Protein AF-A0A2P5VV85-F1 (afdb_monomer_lite)

Secondary structure (DSSP, 8-state):
--SSSSTTHHHHHHHHHHHHHS--------TTHHHHHHHHHHHHHHHHHEE--SS-TTTT-STTS-GGGSTTEEE-TTT--EEEEE-TTS--EE---GGGGG-TT--EEE--SSEEEEPPPGGGGG-TT--EEE--SSEE-SPPPGGGGG-TT--EEE-GGGGG--

Foldseek 3Di:
DPDPPPPPVVVVVVVVVVVVVPPPPPDPPPCLVVLQVQQLVLVVVQVVQWDDQVPCLQVQSDPPDRCCPTRQFHADPPRRATATGAPAQSQIEGEGDLSVLSSLNYQYYHHEQYAYEEEDDLSCLSNLNHAYDHHYNYHYDDDDHPSVVSVVNHNYDDDPVVVVPD

Radius of gyration: 25.29 Å; chains: 1; bounding box: 58×55×79 Å

InterPro domains:
  IPR001611 Leucine-rich repeat [PF00560] (106-127)
  IPR001611 Leucine-rich repeat [PF00560] (130-151)
  IPR013210 Leucine-rich repeat-containing N-terminal, plant-type [PF08263] (37-75)
  IPR032675 Leucine-rich repeat domain superfamily [G3DSA:3.80.10.10] (35-159)
  IPR053211 DNA damage-repair/toleration-associated protein [PTHR48060] (13-158)

pLDDT: mean 81.76, std 19.12, range [37.88, 98.44]

Organism: Gossypium barbadense (NCBI:txid3634)

Structure (mmCIF, N/CA/C/O backbone):
data_AF-A0A2P5VV85-F1
#
_entry.id   AF-A0A2P5VV85-F1
#
loop_
_atom_site.group_PDB
_atom_site.id
_atom_site.type_symbol
_atom_site.label_atom_id
_atom_site.label_alt_id
_atom_site.label_comp_id
_atom_site.label_asym_id
_atom_site.label_entity_id
_atom_site.label_seq_id
_atom_site.pdbx_PDB_ins_code
_atom_site.Cartn_x
_atom_site.Cartn_y
_atom_site.Cartn_z
_atom_site.occupancy
_atom_site.B_iso_or_equiv
_atom_site.auth_seq_id
_atom_site.auth_comp_id
_atom_site.auth_asym_id
_atom_site.auth_atom_id
_atom_site.pdbx_PDB_model_num
ATOM 1 N N . MET A 1 1 ? 42.266 41.056 -55.950 1.00 48.50 1 MET A N 1
ATOM 2 C CA . MET A 1 1 ? 40.800 41.140 -55.805 1.00 48.50 1 MET A CA 1
ATOM 3 C C . MET A 1 1 ? 40.347 39.831 -55.162 1.00 48.50 1 MET A C 1
ATOM 5 O O . MET A 1 1 ? 39.788 39.004 -55.849 1.00 48.50 1 MET A O 1
ATOM 9 N N . GLU A 1 2 ? 40.718 39.569 -53.897 1.00 49.88 2 GLU A N 1
ATOM 10 C CA . GLU A 1 2 ? 40.535 38.220 -53.311 1.00 49.88 2 GLU A CA 1
ATOM 11 C C . GLU A 1 2 ? 40.717 38.161 -51.772 1.00 49.88 2 GLU A C 1
ATOM 13 O O . GLU A 1 2 ? 41.344 37.256 -51.241 1.00 49.88 2 GLU A O 1
ATOM 18 N N . ILE A 1 3 ? 40.210 39.145 -51.012 1.00 51.94 3 ILE A N 1
ATOM 19 C CA . ILE A 1 3 ? 40.291 39.115 -49.525 1.00 51.94 3 ILE A CA 1
ATOM 20 C C . ILE A 1 3 ? 38.908 39.243 -48.844 1.00 51.94 3 ILE A C 1
ATOM 22 O O . ILE A 1 3 ? 38.766 39.014 -47.647 1.00 51.94 3 ILE A O 1
ATOM 26 N N . PHE A 1 4 ? 37.828 39.479 -49.597 1.00 45.31 4 PHE A N 1
ATOM 27 C CA . PHE A 1 4 ? 36.478 39.629 -49.026 1.00 45.31 4 PHE A CA 1
ATOM 28 C C . PHE A 1 4 ? 35.659 38.325 -48.899 1.00 45.31 4 PHE A C 1
ATOM 30 O O . PHE A 1 4 ? 34.521 38.376 -48.442 1.00 45.31 4 PHE A O 1
ATOM 37 N N . SER A 1 5 ? 36.211 37.151 -49.237 1.00 52.44 5 SER A N 1
ATOM 38 C CA . SER A 1 5 ? 35.430 35.898 -49.318 1.00 52.44 5 SER A CA 1
ATOM 39 C C . SER A 1 5 ? 35.485 34.980 -48.083 1.00 52.44 5 SER A C 1
ATOM 41 O O . SER A 1 5 ? 34.753 33.994 -48.040 1.00 52.44 5 SER A O 1
ATOM 43 N N . LEU A 1 6 ? 36.303 35.270 -47.062 1.00 50.62 6 LEU A N 1
ATOM 44 C CA . LEU A 1 6 ? 36.447 34.382 -45.888 1.00 50.62 6 LEU A CA 1
ATOM 45 C C . LEU A 1 6 ? 35.786 34.906 -44.602 1.00 50.62 6 LEU A C 1
ATOM 47 O O . LEU A 1 6 ? 35.579 34.138 -43.666 1.00 50.62 6 LEU A O 1
ATOM 51 N N . LYS A 1 7 ? 35.373 36.180 -44.550 1.00 51.09 7 LYS A N 1
ATOM 52 C CA . LYS A 1 7 ? 34.762 36.771 -43.342 1.00 51.09 7 LYS A CA 1
ATOM 53 C C . LYS A 1 7 ? 33.264 36.453 -43.182 1.00 51.09 7 LYS A C 1
ATOM 55 O O . LYS A 1 7 ? 32.752 36.489 -42.070 1.00 51.09 7 LYS A O 1
ATOM 60 N N . ASN A 1 8 ? 32.587 36.057 -44.265 1.00 49.50 8 ASN A N 1
ATOM 61 C CA . ASN A 1 8 ? 31.146 35.754 -44.278 1.00 49.50 8 ASN A CA 1
ATOM 62 C C . ASN A 1 8 ? 30.799 34.257 -44.180 1.00 49.50 8 ASN A C 1
ATOM 64 O O . ASN A 1 8 ? 29.625 33.906 -44.118 1.00 49.50 8 ASN A O 1
ATOM 68 N N . GLN A 1 9 ? 31.790 33.363 -44.137 1.00 51.19 9 GLN A N 1
ATOM 69 C CA . GLN A 1 9 ? 31.550 31.921 -43.969 1.00 51.19 9 GLN A CA 1
ATOM 70 C C . GLN A 1 9 ? 31.369 31.535 -42.485 1.00 51.19 9 GLN A C 1
ATOM 72 O O . GLN A 1 9 ? 30.587 30.644 -42.173 1.00 51.19 9 GLN A O 1
ATOM 77 N N . TRP A 1 1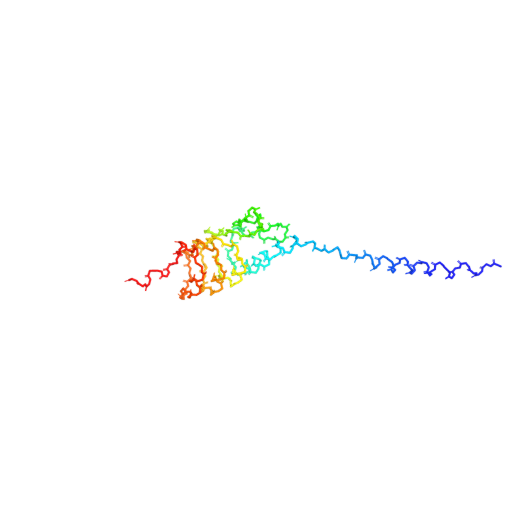0 ? 31.995 32.262 -41.552 1.00 51.03 10 TRP A N 1
ATOM 78 C CA . TRP A 1 10 ? 31.884 32.003 -40.106 1.00 51.03 10 TRP A CA 1
ATOM 79 C C . TRP A 1 10 ? 30.580 32.533 -39.486 1.00 51.03 10 TRP A C 1
ATOM 81 O O . TRP A 1 10 ? 30.037 31.924 -38.568 1.00 51.03 10 TRP A O 1
ATOM 91 N N . ILE A 1 11 ? 30.039 33.634 -40.021 1.00 57.62 11 ILE A N 1
ATOM 92 C CA . ILE A 1 11 ? 28.788 34.251 -39.538 1.00 57.62 11 ILE A CA 1
ATOM 93 C C . ILE A 1 11 ? 27.579 33.347 -39.844 1.00 57.62 11 ILE A C 1
ATOM 95 O O . ILE A 1 11 ? 26.678 33.222 -39.017 1.00 57.62 11 ILE A O 1
ATOM 99 N N . ASN A 1 12 ? 27.602 32.636 -40.977 1.00 51.75 12 ASN A N 1
ATOM 100 C CA . ASN A 1 12 ? 26.557 31.671 -41.337 1.00 51.75 12 ASN A CA 1
ATOM 101 C C . ASN A 1 12 ? 26.635 30.362 -40.529 1.00 51.75 12 ASN A C 1
ATOM 103 O O . ASN A 1 12 ? 25.600 29.760 -40.258 1.00 51.75 12 ASN A O 1
ATOM 107 N N . LEU A 1 13 ? 27.825 29.944 -40.078 1.00 55.34 13 LEU A N 1
ATOM 108 C CA . LEU A 1 13 ? 27.976 28.763 -39.215 1.00 55.34 13 LEU A CA 1
ATOM 109 C C . LEU A 1 13 ? 27.492 29.022 -37.777 1.00 55.34 13 LEU A C 1
ATOM 111 O O . LEU A 1 13 ? 26.908 28.134 -37.159 1.00 55.34 13 LEU A O 1
ATOM 115 N N . LEU A 1 14 ? 27.646 30.248 -37.265 1.00 54.84 14 LEU A N 1
ATOM 116 C CA . LEU A 1 14 ? 27.122 30.645 -35.949 1.00 54.84 14 LEU A CA 1
ATOM 117 C C . LEU A 1 14 ? 25.585 30.747 -35.916 1.00 54.84 14 LEU A C 1
ATOM 119 O O . LEU A 1 14 ? 24.976 30.413 -34.901 1.00 54.84 14 LEU A O 1
ATOM 123 N N . PHE A 1 15 ? 24.940 31.132 -37.022 1.00 55.28 15 PHE A N 1
ATOM 124 C CA . PHE A 1 15 ? 23.473 31.193 -37.106 1.00 55.28 15 PHE A CA 1
ATOM 125 C C . PHE A 1 15 ? 22.807 29.808 -37.155 1.00 55.28 15 PHE A C 1
ATOM 127 O O . PHE A 1 15 ? 21.738 29.630 -36.574 1.00 55.28 15 PHE A O 1
ATOM 134 N N . ILE A 1 16 ? 23.445 28.811 -37.780 1.00 54.44 16 ILE A N 1
ATOM 135 C CA . ILE A 1 16 ? 22.910 27.440 -37.858 1.00 54.44 16 ILE A CA 1
ATOM 136 C C . ILE A 1 16 ? 22.931 26.759 -36.478 1.00 54.44 16 ILE A C 1
ATOM 138 O O . ILE A 1 16 ? 21.964 26.094 -36.115 1.00 54.44 16 ILE A O 1
ATOM 142 N N . ILE A 1 17 ? 23.969 26.997 -35.666 1.00 54.59 17 ILE A N 1
ATOM 143 C CA . ILE A 1 17 ? 24.102 26.403 -34.323 1.00 54.59 17 ILE A CA 1
ATOM 144 C C . ILE A 1 17 ? 23.079 26.999 -33.335 1.00 54.59 17 ILE A C 1
ATOM 146 O O . ILE A 1 17 ? 22.513 26.274 -32.516 1.00 54.59 17 ILE A O 1
ATOM 150 N N . ILE A 1 18 ? 22.772 28.298 -33.445 1.00 55.16 18 ILE A N 1
ATOM 151 C CA . ILE A 1 18 ? 21.768 28.967 -32.597 1.00 55.16 18 ILE A CA 1
ATOM 152 C C . ILE A 1 18 ? 20.335 28.547 -32.982 1.00 55.16 18 ILE A C 1
ATOM 154 O O . ILE A 1 18 ? 19.487 28.394 -32.104 1.00 55.16 18 ILE A O 1
ATOM 158 N N . PHE A 1 19 ? 20.061 28.265 -34.262 1.00 52.38 19 PHE A N 1
ATOM 159 C CA . PHE A 1 19 ? 18.738 27.798 -34.708 1.00 52.38 19 PHE A CA 1
ATOM 160 C C . PHE A 1 19 ? 18.449 26.330 -34.334 1.00 52.38 19 PHE A C 1
ATOM 162 O O . PHE A 1 19 ? 17.297 25.968 -34.076 1.00 52.38 19 PHE A O 1
ATOM 169 N N . THR A 1 20 ? 19.480 25.485 -34.217 1.00 53.03 20 THR A N 1
ATOM 170 C CA . THR A 1 20 ? 19.338 24.103 -33.715 1.00 53.03 20 THR A CA 1
ATOM 171 C C . THR A 1 20 ? 19.250 24.000 -32.188 1.00 53.03 20 THR A C 1
ATOM 173 O O . THR A 1 20 ? 18.794 22.982 -31.679 1.00 53.03 20 THR A O 1
ATOM 176 N N . LEU A 1 21 ? 19.634 25.043 -31.441 1.00 54.66 21 LEU A N 1
ATOM 177 C CA . LEU A 1 21 ? 19.523 25.080 -29.972 1.00 54.66 21 LEU A CA 1
ATOM 178 C C . LEU A 1 21 ? 18.206 25.699 -29.464 1.00 54.66 21 LEU A C 1
ATOM 180 O O . LEU A 1 21 ? 17.878 25.556 -28.291 1.00 54.66 21 LEU A O 1
ATOM 184 N N . LEU A 1 22 ? 17.414 26.322 -30.342 1.00 55.91 22 LEU A N 1
ATOM 185 C CA . LEU A 1 22 ? 16.075 26.856 -30.039 1.00 55.91 22 LEU A CA 1
ATOM 186 C C . LEU A 1 22 ? 14.924 25.979 -30.562 1.00 55.91 22 LEU A C 1
ATOM 188 O O . LEU A 1 22 ? 13.760 26.360 -30.472 1.00 55.91 22 LEU A O 1
ATOM 192 N N . SER A 1 23 ? 15.226 24.782 -31.070 1.00 51.91 23 SER A N 1
ATOM 193 C CA . SER A 1 23 ? 14.233 23.814 -31.553 1.00 51.91 23 SER A CA 1
ATOM 194 C C . SER A 1 23 ? 14.174 22.527 -30.719 1.00 51.91 23 SER A C 1
ATOM 196 O O . SER A 1 23 ? 13.749 21.484 -31.207 1.00 51.91 23 SER A O 1
ATOM 198 N N . ILE A 1 24 ? 14.461 22.607 -29.414 1.00 57.56 24 ILE A N 1
ATOM 199 C CA . ILE A 1 24 ? 13.811 21.704 -28.451 1.00 57.56 24 ILE A CA 1
ATOM 200 C C . ILE A 1 24 ? 12.484 22.359 -28.072 1.00 57.56 24 ILE A C 1
ATOM 202 O O . ILE A 1 24 ? 12.330 23.001 -27.037 1.00 57.56 24 ILE A O 1
ATOM 206 N N . SER A 1 25 ? 11.516 22.228 -28.977 1.00 53.31 25 SER A N 1
ATOM 207 C CA . SER A 1 25 ? 10.114 22.420 -28.635 1.00 53.31 25 SER A CA 1
ATOM 208 C C . SER A 1 25 ? 9.769 21.370 -27.580 1.00 53.31 25 SER A C 1
ATOM 210 O O . SER A 1 25 ? 9.732 20.172 -27.874 1.00 53.31 25 SER A O 1
ATOM 212 N N . SER A 1 26 ? 9.537 21.801 -26.340 1.00 57.00 26 SER A N 1
ATOM 213 C CA . SER A 1 26 ? 8.798 20.981 -25.393 1.00 57.00 26 SER A CA 1
ATOM 214 C C . SER A 1 26 ? 7.406 20.786 -25.987 1.00 57.00 26 SER A C 1
ATOM 216 O O . SER A 1 26 ? 6.565 21.686 -25.993 1.00 57.00 26 SER A O 1
ATOM 218 N N . LYS A 1 27 ? 7.165 19.601 -26.558 1.00 54.72 27 LYS A N 1
ATOM 219 C CA . LYS A 1 27 ? 5.802 19.171 -26.860 1.00 54.72 27 LYS A CA 1
ATOM 220 C C . LYS A 1 27 ? 5.024 19.316 -25.551 1.00 54.72 27 LYS A C 1
ATOM 222 O O . LYS A 1 27 ? 5.501 18.795 -24.540 1.00 54.72 27 LYS A O 1
ATOM 227 N N . PRO A 1 28 ? 3.874 20.005 -25.518 1.00 51.94 28 PRO A N 1
ATOM 228 C CA . PRO A 1 28 ? 3.050 19.959 -24.330 1.00 51.94 28 PRO A CA 1
ATOM 229 C C . PRO A 1 28 ? 2.709 18.488 -24.114 1.00 51.94 28 PRO A C 1
ATOM 231 O O . PRO A 1 28 ? 2.094 17.858 -24.978 1.00 51.94 28 PRO A O 1
ATOM 234 N N . ALA A 1 29 ? 3.181 17.935 -22.995 1.00 48.66 29 ALA A N 1
ATOM 235 C CA . ALA A 1 29 ? 2.743 16.646 -22.503 1.00 48.66 29 ALA A CA 1
ATOM 236 C C . ALA A 1 29 ? 1.231 16.767 -22.320 1.00 48.66 29 ALA A C 1
ATOM 238 O O . ALA A 1 29 ? 0.714 17.379 -21.386 1.00 48.66 29 ALA A O 1
ATOM 239 N N . THR A 1 30 ? 0.536 16.273 -23.333 1.00 45.88 30 THR A N 1
ATOM 240 C CA . THR A 1 30 ? -0.904 16.123 -23.428 1.00 45.88 30 THR A CA 1
ATOM 241 C C . THR A 1 30 ? -1.432 15.583 -22.107 1.00 45.88 30 THR A C 1
ATOM 243 O O . THR A 1 30 ? -0.875 14.623 -21.580 1.00 45.88 30 THR A O 1
ATOM 246 N N . LEU A 1 31 ? -2.509 16.180 -21.597 1.00 50.34 31 LEU A N 1
ATOM 247 C CA . LEU A 1 31 ? -3.130 15.941 -20.283 1.00 50.34 31 LEU A CA 1
ATOM 248 C C . LEU A 1 31 ? -3.351 14.455 -19.897 1.00 50.34 31 LEU A C 1
ATOM 250 O O . LEU A 1 31 ? -3.588 14.171 -18.727 1.00 50.34 31 LEU A O 1
ATOM 254 N N . ALA A 1 32 ? -3.233 13.517 -20.842 1.00 45.97 32 ALA A N 1
ATOM 255 C CA . ALA A 1 32 ? -3.262 12.067 -20.646 1.00 45.97 32 ALA A CA 1
ATOM 256 C C . ALA A 1 32 ? -1.986 11.462 -20.009 1.00 45.97 32 ALA A C 1
ATOM 258 O O . ALA A 1 32 ? -2.081 10.424 -19.364 1.00 45.97 32 ALA A O 1
ATOM 259 N N . LEU A 1 33 ? -0.810 12.098 -20.120 1.00 45.03 33 LEU A N 1
ATOM 260 C CA . LEU A 1 33 ? 0.403 11.670 -19.390 1.00 45.03 33 LEU A CA 1
ATOM 261 C C . LEU A 1 33 ? 0.304 11.982 -17.885 1.00 45.03 33 LEU A C 1
ATOM 263 O O . LEU A 1 33 ? 0.840 11.259 -17.051 1.00 45.03 33 LEU A O 1
ATOM 267 N N . ARG A 1 34 ? -0.480 13.004 -17.520 1.00 44.94 34 ARG A N 1
ATOM 268 C CA . ARG A 1 34 ? -0.583 13.524 -16.149 1.00 44.94 34 ARG A CA 1
ATOM 269 C C . ARG A 1 34 ? -1.346 12.612 -15.180 1.00 44.94 34 ARG A C 1
ATOM 271 O O . ARG A 1 34 ? -1.182 12.741 -13.971 1.00 44.94 34 ARG A O 1
ATOM 278 N N . SER A 1 35 ? -2.213 11.718 -15.665 1.00 48.53 35 SER A N 1
ATOM 279 C CA . SER A 1 35 ? -2.913 10.757 -14.795 1.00 48.53 35 SER A CA 1
ATOM 280 C C . SER A 1 35 ? -2.093 9.500 -14.509 1.00 48.53 35 SER A C 1
ATOM 282 O O . SER A 1 35 ? -2.249 8.934 -13.430 1.00 48.53 35 SER A O 1
ATOM 284 N N . ASN A 1 36 ? -1.222 9.098 -15.442 1.00 53.09 36 ASN A N 1
ATOM 285 C CA . ASN A 1 36 ? -0.400 7.886 -15.352 1.00 53.09 36 ASN A CA 1
ATOM 286 C C . ASN A 1 36 ? 0.845 8.072 -14.473 1.00 53.09 36 ASN A C 1
ATOM 288 O O . ASN A 1 36 ? 1.341 7.109 -13.898 1.00 53.09 36 ASN A O 1
ATOM 292 N N . GLU A 1 37 ? 1.322 9.308 -14.315 1.00 66.25 37 GLU A N 1
ATOM 293 C CA . GLU A 1 37 ? 2.456 9.621 -13.439 1.00 66.25 37 GLU A CA 1
ATOM 294 C C . GLU A 1 37 ? 2.093 9.499 -11.950 1.00 66.25 37 GLU A C 1
ATOM 296 O O . GLU A 1 37 ? 2.906 9.041 -11.157 1.00 66.25 37 GLU A O 1
ATOM 301 N N . ASN A 1 38 ? 0.865 9.837 -11.547 1.00 78.75 38 ASN A N 1
ATOM 302 C CA . ASN A 1 38 ? 0.544 10.002 -10.123 1.00 78.75 38 ASN A CA 1
ATOM 303 C C . ASN A 1 38 ? 0.580 8.699 -9.314 1.00 78.75 38 ASN A C 1
ATOM 305 O O . ASN A 1 38 ? 1.080 8.698 -8.192 1.00 78.75 38 ASN A O 1
ATOM 309 N N . ASP A 1 39 ? 0.050 7.600 -9.860 1.00 93.19 39 ASP A N 1
ATOM 310 C CA . ASP A 1 39 ? 0.062 6.324 -9.135 1.00 93.19 39 ASP A CA 1
ATOM 311 C C . ASP A 1 39 ? 1.475 5.739 -9.112 1.00 93.19 39 ASP A C 1
ATOM 313 O O . ASP A 1 39 ? 1.929 5.279 -8.070 1.00 93.19 39 ASP A O 1
ATOM 317 N N . MET A 1 40 ? 2.216 5.847 -10.218 1.00 92.06 40 MET A N 1
ATOM 318 C CA . MET A 1 40 ? 3.615 5.421 -10.281 1.00 92.06 40 MET A CA 1
ATOM 319 C C . MET A 1 40 ? 4.493 6.191 -9.278 1.00 92.06 40 MET A C 1
ATOM 321 O O . MET A 1 40 ? 5.307 5.586 -8.582 1.00 92.06 40 MET A O 1
ATOM 325 N N . LEU A 1 41 ? 4.272 7.503 -9.134 1.00 90.31 41 LEU A N 1
ATOM 326 C CA . LEU A 1 41 ? 4.944 8.359 -8.148 1.00 90.31 41 LEU A CA 1
ATOM 327 C C . LEU A 1 41 ? 4.609 8.002 -6.693 1.00 90.31 41 LEU A C 1
ATOM 329 O O . LEU A 1 41 ? 5.369 8.366 -5.802 1.00 90.31 41 LEU A O 1
ATOM 333 N N . ALA A 1 42 ? 3.497 7.310 -6.433 1.00 94.06 42 ALA A N 1
ATOM 334 C CA . ALA A 1 42 ? 3.176 6.779 -5.109 1.00 94.06 42 ALA A CA 1
ATOM 335 C C . ALA A 1 42 ? 3.718 5.353 -4.917 1.00 94.06 42 ALA A C 1
ATOM 337 O O . ALA A 1 42 ? 4.207 5.020 -3.840 1.00 94.06 42 ALA A O 1
ATOM 338 N N . LEU A 1 43 ? 3.672 4.515 -5.954 1.00 94.94 43 LEU A N 1
ATOM 339 C CA . LEU A 1 43 ? 4.105 3.123 -5.869 1.00 94.94 43 LEU A CA 1
ATOM 340 C C . LEU A 1 43 ? 5.629 2.978 -5.744 1.00 94.94 43 LEU A C 1
ATOM 342 O O . LEU A 1 43 ? 6.079 2.116 -4.998 1.00 94.94 43 LEU A O 1
ATOM 346 N N . LEU A 1 44 ? 6.435 3.811 -6.412 1.00 93.06 44 LEU A N 1
ATOM 347 C CA . LEU A 1 44 ? 7.899 3.723 -6.291 1.00 93.06 44 LEU A CA 1
ATOM 348 C C . LEU A 1 44 ? 8.383 4.031 -4.856 1.00 93.06 44 LEU A C 1
ATOM 350 O O . LEU A 1 44 ? 9.050 3.178 -4.278 1.00 93.06 44 LEU A O 1
ATOM 354 N N . PRO A 1 45 ? 7.975 5.138 -4.200 1.00 92.69 45 PRO A N 1
ATOM 355 C CA . PRO A 1 45 ? 8.323 5.361 -2.795 1.00 92.69 45 PRO A CA 1
ATOM 356 C C . PRO A 1 45 ? 7.695 4.347 -1.835 1.00 92.69 45 PRO A C 1
ATOM 358 O O . PRO A 1 45 ? 8.223 4.124 -0.747 1.00 92.69 45 PRO A O 1
ATOM 361 N N . LEU A 1 46 ? 6.552 3.749 -2.195 1.00 94.75 46 LEU A N 1
ATOM 362 C CA . LEU A 1 46 ? 5.979 2.643 -1.428 1.00 94.75 46 LEU A CA 1
ATOM 363 C C . LEU A 1 46 ? 6.902 1.419 -1.485 1.00 94.75 46 LEU A C 1
ATOM 365 O O . LEU A 1 46 ? 7.187 0.845 -0.439 1.00 94.75 46 LEU A O 1
ATOM 369 N N . LYS A 1 47 ? 7.413 1.070 -2.674 1.00 93.56 47 LYS A N 1
ATOM 370 C CA . LYS A 1 47 ? 8.390 -0.010 -2.873 1.00 93.56 47 LYS A CA 1
ATOM 371 C C . LYS A 1 47 ? 9.631 0.181 -2.014 1.00 93.56 47 LYS A C 1
ATOM 373 O O . LYS A 1 47 ? 10.077 -0.776 -1.403 1.00 93.56 47 LYS A O 1
ATOM 378 N N . ASP A 1 48 ? 10.149 1.404 -1.922 1.00 92.12 48 ASP A N 1
ATOM 379 C CA . ASP A 1 48 ? 11.359 1.697 -1.143 1.00 92.12 48 ASP A CA 1
ATOM 380 C C . ASP A 1 48 ? 11.218 1.343 0.350 1.00 92.12 48 ASP A C 1
ATOM 382 O O . ASP A 1 48 ? 12.220 1.113 1.026 1.00 92.12 48 ASP A O 1
ATOM 386 N N . GLN A 1 49 ? 9.985 1.286 0.872 1.00 93.88 49 GLN A N 1
ATOM 387 C CA . GLN A 1 49 ? 9.702 0.878 2.255 1.00 93.88 49 GLN A CA 1
ATOM 388 C C . GLN A 1 49 ? 9.377 -0.615 2.402 1.00 93.88 49 GLN A C 1
ATOM 390 O O . GLN A 1 49 ? 9.334 -1.121 3.527 1.00 93.88 49 GLN A O 1
ATOM 395 N N . LEU A 1 50 ? 9.148 -1.320 1.291 1.00 92.69 50 LEU A N 1
ATOM 396 C CA . LEU A 1 50 ? 8.923 -2.761 1.245 1.00 92.69 50 LEU A CA 1
ATOM 397 C C . LEU A 1 50 ? 10.262 -3.452 0.968 1.00 92.69 50 LEU A C 1
ATOM 399 O O . LEU A 1 50 ? 10.800 -3.418 -0.135 1.00 92.69 50 LEU A O 1
ATOM 403 N N . VAL A 1 51 ? 10.820 -4.075 2.001 1.00 88.56 51 VAL A N 1
ATOM 404 C CA . VAL A 1 51 ? 12.140 -4.722 1.964 1.00 88.56 51 VAL A CA 1
ATOM 405 C C . VAL A 1 51 ? 11.962 -6.240 2.018 1.00 88.56 51 VAL A C 1
ATOM 407 O O . VAL A 1 51 ? 10.870 -6.738 2.261 1.00 88.56 51 VAL A O 1
ATOM 410 N N . GLY A 1 52 ? 13.026 -7.016 1.827 1.00 79.06 52 GLY A N 1
ATOM 411 C CA . GLY A 1 52 ? 12.981 -8.465 2.055 1.00 79.06 52 GLY A CA 1
ATOM 412 C C . GLY A 1 52 ? 12.383 -9.268 0.903 1.00 79.06 52 GLY A C 1
ATOM 413 O O . GLY A 1 52 ? 12.050 -10.437 1.101 1.00 79.06 52 GLY A O 1
ATOM 414 N N . ASP A 1 53 ? 12.319 -8.669 -0.289 1.00 76.69 53 ASP A N 1
ATOM 415 C CA . ASP A 1 53 ? 11.999 -9.334 -1.551 1.00 76.69 53 ASP A CA 1
ATOM 416 C C . ASP A 1 53 ? 13.092 -10.351 -1.932 1.00 76.69 53 ASP A C 1
ATOM 418 O O . ASP A 1 53 ? 13.974 -10.113 -2.756 1.00 76.69 53 ASP A O 1
ATOM 422 N N . SER A 1 54 ? 13.074 -11.486 -1.241 1.00 71.38 54 SER A N 1
ATOM 423 C CA . SER A 1 54 ? 14.116 -12.511 -1.326 1.00 71.38 54 SER A CA 1
ATOM 424 C C . SER A 1 54 ? 14.038 -13.307 -2.634 1.00 71.38 54 SER A C 1
ATOM 426 O O . SER A 1 54 ? 15.016 -13.949 -3.009 1.00 71.38 54 SER A O 1
ATOM 428 N N . HIS A 1 55 ? 12.892 -13.260 -3.323 1.00 79.19 55 HIS A N 1
ATOM 429 C CA . HIS A 1 55 ? 12.639 -13.988 -4.569 1.00 79.19 55 HIS A CA 1
ATOM 430 C C . HIS A 1 55 ? 12.580 -13.075 -5.803 1.00 79.19 55 HIS A C 1
ATOM 432 O O . HIS A 1 55 ? 12.505 -13.579 -6.923 1.00 79.19 55 HIS A O 1
ATOM 438 N N . GLY A 1 56 ? 12.673 -11.752 -5.632 1.00 83.75 56 GLY A N 1
ATOM 439 C CA . GLY A 1 56 ? 12.559 -10.800 -6.735 1.00 83.75 56 GLY A CA 1
ATOM 440 C C . GLY A 1 56 ? 11.116 -10.598 -7.214 1.00 83.75 56 GLY A C 1
ATOM 441 O O . GLY A 1 56 ? 10.894 -10.248 -8.374 1.00 83.75 56 GLY A O 1
ATOM 442 N N . ASP A 1 57 ? 10.131 -10.813 -6.350 1.00 84.25 57 ASP A N 1
ATOM 443 C CA . ASP A 1 57 ? 8.703 -10.657 -6.612 1.00 84.25 57 ASP A CA 1
ATOM 444 C C . ASP A 1 57 ? 8.334 -9.212 -7.013 1.00 84.25 57 ASP A C 1
ATOM 446 O O . ASP A 1 57 ? 7.408 -8.991 -7.798 1.00 84.25 57 ASP A O 1
ATOM 450 N N . LEU A 1 58 ? 9.099 -8.212 -6.556 1.00 88.62 58 LEU A N 1
ATOM 451 C CA . LEU A 1 58 ? 8.927 -6.792 -6.887 1.00 88.62 58 LEU A CA 1
ATOM 452 C C . LEU A 1 58 ? 9.901 -6.301 -7.974 1.00 88.62 58 LEU A C 1
ATOM 454 O O . LEU A 1 58 ? 10.058 -5.092 -8.182 1.00 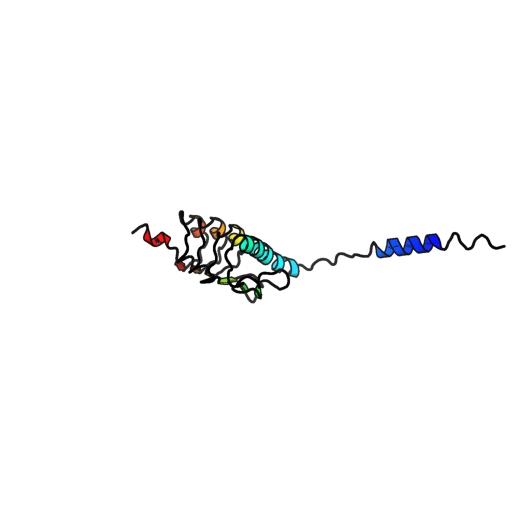88.62 58 LEU A O 1
ATOM 458 N N . THR A 1 59 ? 10.558 -7.205 -8.706 1.00 88.38 59 THR A N 1
ATOM 459 C CA . THR A 1 59 ? 11.458 -6.839 -9.822 1.00 88.38 59 THR A CA 1
ATOM 460 C C . THR A 1 59 ? 10.738 -6.088 -10.937 1.00 88.38 59 THR A C 1
ATOM 462 O O . THR A 1 59 ? 11.304 -5.164 -11.512 1.00 88.38 59 THR A O 1
ATOM 465 N N . SER A 1 60 ? 9.472 -6.426 -11.188 1.00 90.62 60 SER A N 1
ATOM 466 C CA . SER A 1 60 ? 8.628 -5.767 -12.194 1.00 90.62 60 SER A CA 1
ATOM 467 C C . SER A 1 60 ? 8.272 -4.316 -11.862 1.00 90.62 60 SER A C 1
ATOM 469 O O . SER A 1 60 ? 7.820 -3.597 -12.745 1.00 90.62 60 SER A O 1
ATOM 471 N N . TRP A 1 61 ? 8.464 -3.875 -10.614 1.00 91.81 61 TRP A N 1
ATOM 472 C CA . TRP A 1 61 ? 8.193 -2.504 -10.188 1.00 91.81 61 TRP A CA 1
ATOM 473 C C . TRP A 1 61 ? 9.329 -1.579 -10.619 1.00 91.81 61 TRP A C 1
ATOM 475 O O . TRP A 1 61 ? 10.160 -1.169 -9.800 1.00 91.81 61 TRP A O 1
ATOM 485 N N . ASP A 1 62 ? 9.392 -1.294 -11.913 1.00 86.50 62 ASP A N 1
ATOM 486 C CA . ASP A 1 62 ? 10.377 -0.414 -12.523 1.00 86.50 62 ASP A CA 1
ATOM 487 C C . ASP A 1 62 ? 9.710 0.657 -13.397 1.00 86.50 62 ASP A C 1
ATOM 489 O O . ASP A 1 62 ? 8.580 0.518 -13.863 1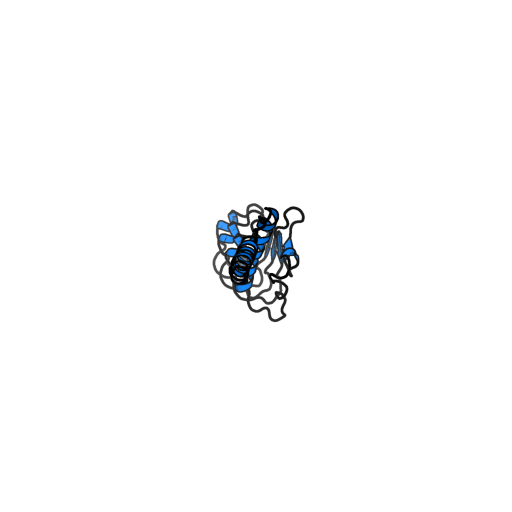.00 86.50 62 ASP A O 1
ATOM 493 N N . ALA A 1 63 ? 10.419 1.760 -13.631 1.00 85.44 63 ALA A N 1
ATOM 494 C CA . ALA A 1 63 ? 9.922 2.842 -14.480 1.00 85.44 63 ALA A CA 1
ATOM 495 C C . ALA A 1 63 ? 9.956 2.497 -15.986 1.00 85.44 63 ALA A C 1
ATOM 497 O O . ALA A 1 63 ? 9.674 3.363 -16.815 1.00 85.44 63 ALA A O 1
ATOM 498 N N . SER A 1 64 ? 10.325 1.263 -16.351 1.00 86.06 64 SER A N 1
ATOM 499 C CA . SER A 1 64 ? 10.436 0.821 -17.744 1.00 86.06 64 SER A CA 1
ATOM 500 C C . SER A 1 64 ? 9.063 0.540 -18.355 1.00 86.06 64 SER A C 1
ATOM 502 O O . SER A 1 64 ? 8.881 0.694 -19.564 1.00 86.06 64 SER A O 1
ATOM 504 N N . PHE A 1 65 ? 8.090 0.148 -17.527 1.00 83.88 65 PHE A N 1
ATOM 505 C CA . PHE A 1 65 ? 6.741 -0.221 -17.950 1.00 83.88 65 PHE A CA 1
ATOM 506 C C . PHE A 1 65 ? 5.660 0.516 -17.162 1.00 83.88 65 PHE A C 1
ATOM 508 O O . PHE A 1 65 ? 5.886 1.046 -16.075 1.00 83.88 65 PHE A O 1
ATOM 515 N N . HIS A 1 66 ? 4.445 0.543 -17.715 1.00 88.25 66 HIS A N 1
ATOM 516 C CA . HIS A 1 66 ? 3.314 1.152 -17.027 1.00 88.25 66 HIS A CA 1
ATOM 517 C C . HIS A 1 66 ? 2.974 0.351 -15.764 1.00 88.25 66 HIS A C 1
ATOM 519 O O . HIS A 1 66 ? 2.877 -0.873 -15.831 1.00 88.25 66 HIS A O 1
ATOM 525 N N . CYS A 1 67 ? 2.700 1.027 -14.642 1.00 92.44 67 CYS A N 1
ATOM 526 C CA . CYS A 1 67 ? 2.501 0.363 -13.346 1.00 92.44 67 CYS A CA 1
ATOM 527 C C . CYS A 1 67 ? 1.417 -0.727 -13.329 1.00 92.44 67 CYS A C 1
ATOM 529 O O . CYS A 1 67 ? 1.503 -1.677 -12.567 1.00 92.44 67 CYS A O 1
ATOM 531 N N . CYS A 1 68 ? 0.431 -0.652 -14.223 1.00 92.94 68 CYS A N 1
ATOM 532 C CA . CYS A 1 68 ? -0.597 -1.686 -14.396 1.00 92.94 68 CYS A CA 1
ATOM 533 C C . CYS A 1 68 ? -0.076 -3.037 -14.917 1.00 92.94 68 CYS A C 1
ATOM 535 O O . CYS A 1 68 ? -0.858 -3.975 -15.040 1.00 92.94 68 CYS A O 1
ATOM 537 N N . GLN A 1 69 ? 1.195 -3.109 -15.311 1.00 92.06 69 GLN A N 1
ATOM 538 C CA . GLN A 1 69 ? 1.879 -4.334 -15.722 1.00 92.06 69 GLN A CA 1
ATOM 539 C C . GLN A 1 69 ? 2.746 -4.906 -14.597 1.00 92.06 69 GLN A C 1
ATOM 541 O O . GLN A 1 69 ? 3.324 -5.978 -14.761 1.00 92.06 69 GLN A O 1
ATOM 546 N N . TRP A 1 70 ? 2.871 -4.188 -13.481 1.00 94.31 70 TRP A N 1
ATOM 547 C CA . TRP A 1 70 ? 3.672 -4.624 -12.353 1.00 94.31 70 TRP A CA 1
ATOM 548 C C . TRP A 1 70 ? 2.967 -5.747 -11.594 1.00 94.31 70 TRP A C 1
ATOM 550 O O . TRP A 1 70 ? 1.738 -5.783 -11.484 1.00 94.31 70 TRP A O 1
ATOM 560 N N . GLN A 1 71 ? 3.766 -6.658 -11.045 1.00 93.56 71 GLN A N 1
ATOM 561 C CA . GLN A 1 71 ? 3.296 -7.761 -10.218 1.00 93.56 71 GLN A CA 1
ATOM 562 C C . GLN A 1 71 ? 2.408 -7.223 -9.096 1.00 93.56 71 GLN A C 1
ATOM 564 O O . GLN A 1 71 ? 2.752 -6.240 -8.438 1.00 93.56 71 GLN A O 1
ATOM 569 N N . GLY A 1 72 ? 1.249 -7.853 -8.906 1.00 95.62 72 GLY A N 1
ATOM 570 C CA . GLY A 1 72 ? 0.316 -7.481 -7.846 1.00 95.62 72 GLY A CA 1
ATOM 571 C C . GLY A 1 72 ? -0.447 -6.171 -8.067 1.00 95.62 72 GLY A C 1
ATOM 572 O O . G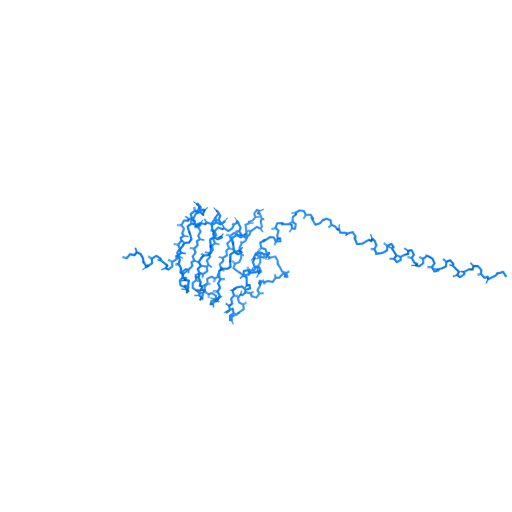LY A 1 72 ? -1.261 -5.819 -7.219 1.00 95.62 72 GLY A O 1
ATOM 573 N N . VAL A 1 73 ? -0.241 -5.447 -9.176 1.00 96.81 73 VAL A N 1
ATOM 574 C CA . VAL A 1 73 ? -0.942 -4.185 -9.465 1.00 96.81 73 VAL A CA 1
ATOM 575 C C . VAL A 1 73 ? -2.059 -4.413 -10.477 1.00 96.81 73 VAL A C 1
ATOM 577 O O . VAL A 1 73 ? -1.826 -4.842 -11.604 1.00 96.81 73 VAL A O 1
ATOM 580 N N . GLN A 1 74 ? -3.288 -4.046 -10.112 1.00 97.38 74 GLN A N 1
ATOM 581 C CA . GLN A 1 74 ? -4.414 -4.016 -11.043 1.00 97.38 74 GLN A CA 1
ATOM 582 C C . GLN A 1 74 ? -4.922 -2.591 -11.236 1.00 97.38 74 GLN A C 1
ATOM 584 O O . GLN A 1 74 ? -5.196 -1.873 -10.272 1.00 97.38 74 GLN A O 1
ATOM 589 N N . CYS A 1 75 ? -5.146 -2.206 -12.493 1.00 96.31 75 CYS A N 1
ATOM 590 C CA . CYS A 1 75 ? -5.733 -0.918 -12.841 1.00 96.31 75 CYS A CA 1
ATOM 591 C C . CYS A 1 75 ? -7.168 -1.027 -13.351 1.00 96.31 75 CYS A C 1
ATOM 593 O O . CYS A 1 75 ? -7.560 -1.971 -14.039 1.00 96.31 75 CYS A O 1
ATOM 595 N N . GLY A 1 76 ? -7.964 -0.004 -13.047 1.00 94.50 76 GLY A N 1
ATOM 596 C CA . GLY A 1 76 ? -9.330 0.112 -13.533 1.00 94.50 76 GLY A CA 1
ATOM 597 C C . GLY A 1 76 ? -9.374 0.447 -15.024 1.00 94.50 76 GLY A C 1
ATOM 598 O O . GLY A 1 76 ? -8.753 1.410 -15.469 1.00 94.50 76 GLY A O 1
ATOM 599 N N . ARG A 1 77 ? -10.199 -0.283 -15.785 1.00 89.88 77 ARG A N 1
ATOM 600 C CA . ARG A 1 77 ? -10.289 -0.176 -17.257 1.00 89.88 77 ARG A CA 1
ATOM 601 C C . ARG A 1 77 ? -10.603 1.226 -17.793 1.00 89.88 77 ARG A C 1
ATOM 603 O O . ARG A 1 77 ? -10.217 1.546 -18.908 1.00 89.88 77 ARG A O 1
ATOM 610 N N . ARG A 1 78 ? -11.346 2.042 -17.036 1.00 87.75 78 ARG A N 1
ATOM 611 C CA . ARG A 1 78 ? -11.819 3.361 -17.498 1.00 87.75 78 ARG A CA 1
ATOM 612 C C . ARG A 1 78 ? -10.812 4.479 -17.272 1.00 87.75 78 ARG A C 1
ATOM 614 O O . ARG A 1 78 ? -10.659 5.342 -18.122 1.00 87.75 78 ARG A O 1
ATOM 621 N N . HIS A 1 79 ? -10.182 4.483 -16.106 1.00 85.75 79 HIS A N 1
ATOM 622 C CA . HIS A 1 79 ? -9.357 5.595 -15.636 1.00 85.75 79 HIS A CA 1
ATOM 623 C C . HIS A 1 79 ? -7.861 5.269 -15.644 1.00 85.75 79 HIS A C 1
ATOM 625 O O . HIS A 1 79 ? -7.070 6.175 -15.420 1.00 85.75 79 HIS A O 1
ATOM 631 N N . GLN A 1 80 ? -7.478 4.008 -15.893 1.00 89.25 80 GLN A N 1
ATOM 632 C CA . GLN A 1 80 ? -6.083 3.539 -15.856 1.00 89.25 80 GLN A CA 1
ATOM 633 C C . GLN A 1 80 ? -5.369 3.881 -14.539 1.00 89.25 80 GLN A C 1
ATOM 635 O O . GLN A 1 80 ? -4.163 4.077 -14.486 1.00 89.25 80 GLN A O 1
ATOM 640 N N . ARG A 1 81 ? -6.157 3.947 -13.464 1.00 94.31 81 ARG A N 1
ATOM 641 C CA . ARG A 1 81 ? -5.708 4.165 -12.090 1.00 94.31 81 ARG A CA 1
ATOM 642 C C . ARG A 1 81 ? -5.650 2.843 -11.355 1.00 94.31 81 ARG A C 1
ATOM 644 O O . ARG A 1 81 ? -6.489 1.979 -11.628 1.00 94.31 81 ARG A O 1
ATOM 651 N N . VAL A 1 82 ? -4.731 2.721 -10.410 1.00 96.81 82 VAL A N 1
ATOM 652 C CA . VAL A 1 82 ? -4.585 1.540 -9.557 1.00 96.81 82 VAL A CA 1
ATOM 653 C C . VAL A 1 82 ? -5.842 1.368 -8.706 1.00 96.81 82 VAL A C 1
ATOM 655 O O . VAL A 1 82 ? -6.284 2.294 -8.026 1.00 96.81 82 VAL A O 1
ATOM 658 N N . VAL A 1 83 ? -6.443 0.182 -8.786 1.00 97.81 83 VAL A N 1
ATOM 659 C CA . VAL A 1 83 ? -7.666 -0.189 -8.057 1.00 97.81 83 VAL A CA 1
ATOM 660 C C . VAL A 1 83 ? -7.453 -1.363 -7.109 1.00 97.81 83 VAL A C 1
ATOM 662 O O . VAL A 1 83 ? -8.213 -1.480 -6.152 1.00 97.81 83 VAL A O 1
ATOM 665 N N . SER A 1 84 ? -6.446 -2.203 -7.347 1.00 98.25 84 SER A N 1
ATOM 666 C CA . SER A 1 84 ? -6.107 -3.318 -6.463 1.00 98.25 84 SER A CA 1
ATOM 667 C C . SER A 1 84 ? -4.592 -3.448 -6.337 1.00 98.25 84 SER A C 1
ATOM 669 O O . SER A 1 84 ? -3.877 -3.326 -7.338 1.00 98.25 84 SER A O 1
ATOM 671 N N . LEU A 1 85 ? -4.129 -3.663 -5.107 1.00 97.94 85 LEU A N 1
ATOM 672 C CA . LEU A 1 85 ? -2.769 -4.081 -4.783 1.00 97.94 85 LEU A CA 1
ATOM 673 C C . LEU A 1 85 ? -2.828 -5.415 -4.047 1.00 97.94 85 LEU A C 1
ATOM 675 O O . LEU A 1 85 ? -3.406 -5.488 -2.965 1.00 97.94 85 LEU A O 1
ATOM 679 N N . ASN A 1 86 ? -2.196 -6.441 -4.607 1.00 97.50 86 ASN A N 1
ATOM 680 C CA . ASN A 1 86 ? -2.061 -7.748 -3.980 1.00 97.50 86 ASN A CA 1
ATOM 681 C C . ASN A 1 86 ? -0.583 -8.133 -3.884 1.00 97.50 86 ASN A C 1
ATOM 683 O O . ASN A 1 86 ? 0.045 -8.455 -4.889 1.00 97.50 86 ASN A O 1
ATOM 687 N N . MET A 1 87 ? -0.063 -8.096 -2.659 1.00 95.00 87 MET A N 1
ATOM 688 C CA . MET A 1 87 ? 1.292 -8.512 -2.293 1.00 95.00 87 MET A CA 1
ATOM 689 C C . MET A 1 87 ? 1.272 -9.598 -1.223 1.00 95.00 87 MET A C 1
ATOM 691 O O . MET A 1 87 ? 2.208 -9.703 -0.428 1.00 95.00 87 MET A O 1
ATOM 695 N N . SER A 1 88 ? 0.186 -10.366 -1.144 1.00 95.75 88 SER A N 1
ATOM 696 C CA . SER A 1 88 ? 0.045 -11.395 -0.123 1.00 95.75 88 SER A CA 1
ATOM 697 C C . SER A 1 88 ? 1.118 -12.477 -0.279 1.00 95.75 88 SER A C 1
ATOM 699 O O . SER A 1 88 ? 1.399 -12.928 -1.391 1.00 95.75 88 SER A O 1
ATOM 701 N N . GLY A 1 89 ? 1.731 -12.898 0.829 1.00 94.25 89 GLY A N 1
ATOM 702 C CA . GLY A 1 89 ? 2.642 -14.048 0.838 1.00 94.25 89 GLY A CA 1
ATOM 703 C C . GLY A 1 89 ? 4.014 -13.828 0.189 1.00 94.25 89 GLY A C 1
ATOM 704 O O . GLY A 1 89 ? 4.740 -14.797 -0.021 1.00 94.25 89 GLY A O 1
ATOM 705 N N . LEU A 1 90 ? 4.409 -12.584 -0.097 1.00 93.69 90 LEU A N 1
ATOM 706 C CA . LEU A 1 90 ? 5.683 -12.257 -0.758 1.00 93.69 90 LEU A CA 1
ATOM 707 C C . LEU A 1 90 ? 6.877 -12.151 0.213 1.00 93.69 90 LEU A C 1
ATOM 709 O O . LEU A 1 90 ? 7.950 -11.671 -0.140 1.00 93.69 90 LEU A O 1
ATOM 713 N N . SER A 1 91 ? 6.710 -12.598 1.465 1.00 93.50 91 SER A N 1
ATOM 714 C CA . SER A 1 91 ? 7.733 -12.522 2.523 1.00 93.50 91 SER A CA 1
ATOM 715 C C . SER A 1 91 ? 8.291 -11.111 2.777 1.00 93.50 91 SER A C 1
ATOM 717 O O . SER A 1 91 ? 9.375 -10.977 3.354 1.00 93.50 91 SER A O 1
ATOM 719 N N . LEU A 1 92 ? 7.541 -10.072 2.400 1.00 94.00 92 LEU A N 1
ATOM 720 C CA . LEU A 1 92 ? 7.957 -8.674 2.492 1.00 94.00 92 LEU A CA 1
ATOM 721 C C . LEU A 1 92 ? 8.106 -8.245 3.951 1.00 94.00 92 LEU A C 1
ATOM 723 O O . LEU A 1 92 ? 7.293 -8.583 4.801 1.00 94.00 92 LEU A O 1
ATOM 727 N N . ALA A 1 93 ? 9.129 -7.459 4.240 1.00 94.88 93 ALA A N 1
ATOM 728 C CA . ALA A 1 93 ? 9.380 -6.792 5.508 1.00 94.88 93 ALA A CA 1
ATOM 729 C C . ALA A 1 93 ? 9.355 -5.266 5.312 1.00 94.88 93 ALA A C 1
ATOM 731 O O . ALA A 1 93 ? 9.123 -4.769 4.211 1.00 94.88 93 ALA A O 1
ATOM 732 N N . GLY A 1 94 ? 9.601 -4.508 6.380 1.00 95.12 94 GLY A N 1
ATOM 733 C CA . GLY A 1 94 ? 9.523 -3.045 6.346 1.00 95.12 94 GLY A CA 1
ATOM 734 C C . GLY A 1 94 ? 8.151 -2.546 6.787 1.00 95.12 94 GLY A C 1
ATOM 735 O O . GLY A 1 94 ? 7.563 -3.125 7.698 1.00 95.12 94 GLY A O 1
ATOM 736 N N . PHE A 1 95 ? 7.658 -1.452 6.213 1.00 95.25 95 PHE A N 1
ATOM 737 C CA . PHE A 1 95 ? 6.483 -0.747 6.740 1.00 95.25 95 PHE A CA 1
ATOM 738 C C . PHE A 1 95 ? 5.591 -0.177 5.639 1.00 95.25 95 PHE A C 1
ATOM 740 O O . PHE A 1 95 ? 6.032 0.133 4.534 1.00 95.25 95 PHE A O 1
ATOM 747 N N . ILE A 1 96 ? 4.307 -0.018 5.962 1.00 94.69 96 ILE A N 1
ATOM 748 C CA . ILE A 1 96 ? 3.323 0.566 5.050 1.00 94.69 96 ILE A CA 1
ATOM 749 C C . ILE A 1 96 ? 3.516 2.086 5.042 1.00 94.69 96 ILE A C 1
ATOM 751 O O . ILE A 1 96 ? 3.175 2.776 6.001 1.00 94.69 96 ILE A O 1
ATOM 755 N N . SER A 1 97 ? 4.078 2.606 3.950 1.00 95.56 97 SER A N 1
ATOM 756 C CA . SER A 1 97 ? 4.313 4.042 3.770 1.00 95.56 97 SER A CA 1
ATOM 757 C C . SER A 1 97 ? 2.998 4.837 3.730 1.00 95.56 97 SER A C 1
ATOM 759 O O . SER A 1 97 ? 2.060 4.410 3.049 1.00 95.56 97 SER A O 1
ATOM 761 N N . PRO A 1 98 ? 2.924 6.039 4.342 1.00 96.44 98 PRO A N 1
ATOM 762 C CA . PRO A 1 98 ? 1.743 6.907 4.257 1.00 96.44 98 PRO A CA 1
ATOM 763 C C . PRO A 1 98 ? 1.410 7.322 2.814 1.00 96.44 98 PRO A C 1
ATOM 765 O O . PRO A 1 98 ? 0.270 7.683 2.518 1.00 96.44 98 PRO A O 1
ATOM 768 N N . VAL A 1 99 ? 2.373 7.209 1.886 1.00 96.62 99 VAL A N 1
ATOM 769 C CA . VAL A 1 99 ? 2.164 7.487 0.457 1.00 96.62 99 VAL A CA 1
ATOM 770 C C . VAL A 1 99 ? 1.083 6.598 -0.168 1.00 96.62 99 VAL A C 1
ATOM 772 O O . VAL A 1 99 ? 0.504 6.981 -1.184 1.00 96.62 99 VAL A O 1
ATOM 775 N N . ILE A 1 100 ? 0.755 5.451 0.449 1.00 96.56 100 ILE A N 1
ATOM 776 C CA . ILE A 1 100 ? -0.349 4.592 0.007 1.00 96.56 100 ILE A CA 1
ATOM 777 C C . ILE A 1 100 ? -1.668 5.372 -0.083 1.00 96.56 100 ILE A C 1
ATOM 779 O O . ILE A 1 100 ? -2.452 5.133 -0.996 1.00 96.56 100 ILE A O 1
ATOM 783 N N . GLY A 1 101 ? -1.871 6.382 0.775 1.00 96.62 101 GLY A N 1
ATOM 784 C CA . GLY A 1 101 ? -3.048 7.254 0.760 1.00 96.62 101 GLY A CA 1
ATOM 785 C C . GLY A 1 101 ? -3.213 8.085 -0.521 1.00 96.62 101 GLY A C 1
ATOM 786 O O . GLY A 1 101 ? -4.311 8.567 -0.801 1.00 96.62 101 GLY A O 1
ATOM 787 N N . ASN A 1 102 ? -2.163 8.226 -1.340 1.00 96.75 102 ASN A N 1
ATOM 788 C CA . ASN A 1 102 ? -2.229 8.937 -2.622 1.00 96.75 102 ASN A CA 1
ATOM 789 C C . ASN A 1 102 ? -2.891 8.103 -3.732 1.00 96.75 102 ASN A C 1
ATOM 791 O O . ASN A 1 102 ? -3.389 8.660 -4.718 1.00 96.75 102 ASN A O 1
ATOM 795 N N . LEU A 1 103 ? -2.979 6.781 -3.559 1.00 96.75 103 LEU A N 1
ATOM 796 C CA . LEU A 1 103 ? -3.616 5.848 -4.491 1.00 96.75 103 LEU A CA 1
ATOM 797 C C . LEU A 1 103 ? -5.145 5.847 -4.310 1.00 96.75 103 LEU A C 1
ATOM 799 O O . LEU A 1 103 ? -5.784 4.828 -4.075 1.00 96.75 103 LEU A O 1
ATOM 803 N N . THR A 1 104 ? -5.759 7.023 -4.442 1.00 95.88 104 THR A N 1
ATOM 804 C CA . THR A 1 104 ? -7.176 7.314 -4.119 1.00 95.88 104 THR A CA 1
ATOM 805 C C . THR A 1 104 ? -8.228 6.512 -4.906 1.00 95.88 104 THR A C 1
ATOM 807 O O . THR A 1 104 ? -9.432 6.649 -4.660 1.00 95.88 104 THR A O 1
ATOM 810 N N . PHE A 1 105 ? -7.809 5.700 -5.878 1.00 96.94 105 PHE A N 1
ATOM 811 C CA . PHE A 1 105 ? -8.667 4.793 -6.642 1.00 96.94 105 PHE A CA 1
ATOM 812 C C . PHE A 1 105 ? -8.662 3.352 -6.122 1.00 96.94 105 PHE A C 1
ATOM 814 O O . PHE A 1 105 ? -9.479 2.560 -6.599 1.00 96.94 105 PHE A O 1
ATOM 821 N N . LEU A 1 106 ? -7.824 3.037 -5.128 1.00 97.88 106 LEU A N 1
ATOM 822 C CA . LEU A 1 106 ? -7.790 1.725 -4.498 1.00 97.88 106 LEU A CA 1
ATOM 823 C C . LEU A 1 106 ? -9.155 1.331 -3.946 1.00 97.88 106 LEU A C 1
ATOM 825 O O . LEU A 1 106 ? -9.834 2.101 -3.264 1.00 97.88 106 LEU A O 1
ATOM 829 N N . ARG A 1 107 ? -9.522 0.097 -4.266 1.00 98.19 107 ARG A N 1
ATOM 830 C CA . ARG A 1 107 ? -10.686 -0.625 -3.764 1.00 98.19 107 ARG A CA 1
ATOM 831 C C . ARG A 1 107 ? -10.257 -1.826 -2.938 1.00 98.19 107 ARG A C 1
ATOM 833 O O . ARG A 1 107 ? -10.967 -2.201 -2.015 1.00 98.19 107 ARG A 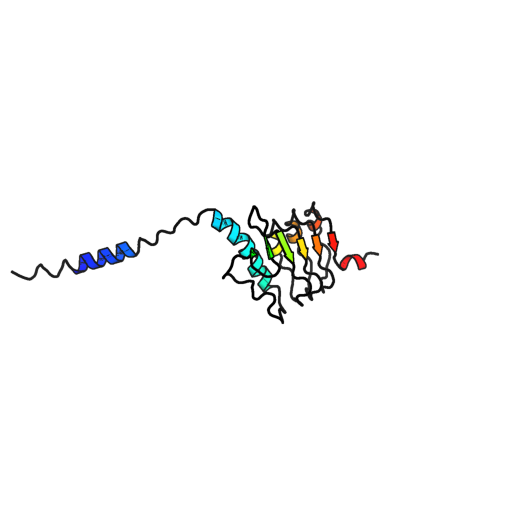O 1
ATOM 840 N N . GLU A 1 108 ? -9.108 -2.404 -3.251 1.00 98.44 108 GLU A N 1
ATOM 841 C CA . GLU A 1 108 ? -8.620 -3.624 -2.622 1.00 98.44 108 GLU A CA 1
ATOM 842 C C . GLU A 1 108 ? -7.131 -3.473 -2.309 1.00 98.44 108 GLU A C 1
ATOM 844 O O . GLU A 1 108 ? -6.344 -3.055 -3.162 1.00 98.44 108 GLU A O 1
ATOM 849 N N . VAL A 1 109 ? -6.755 -3.780 -1.072 1.00 98.25 109 VAL A N 1
ATOM 850 C CA . VAL A 1 109 ? -5.363 -3.864 -0.630 1.00 98.25 109 VAL A CA 1
ATOM 851 C C . VAL A 1 109 ? -5.205 -5.151 0.160 1.00 98.25 109 VAL A C 1
ATOM 853 O O . VAL A 1 109 ? -5.861 -5.337 1.185 1.00 98.25 109 VAL A O 1
ATOM 856 N N . ASP A 1 110 ? -4.329 -6.025 -0.316 1.00 97.88 110 ASP A N 1
ATOM 857 C CA . ASP A 1 110 ? -3.976 -7.267 0.354 1.00 97.88 110 ASP A CA 1
ATOM 858 C C . ASP A 1 110 ? -2.460 -7.354 0.535 1.00 97.88 110 ASP A C 1
ATOM 860 O O . ASP A 1 110 ? -1.721 -7.635 -0.410 1.00 97.88 110 ASP A O 1
ATOM 864 N N . PHE A 1 111 ? -2.006 -7.090 1.760 1.00 96.50 111 PHE A N 1
ATOM 865 C CA . PHE A 1 111 ? -0.619 -7.266 2.199 1.00 96.50 111 PHE A CA 1
ATOM 866 C C . PHE A 1 111 ? -0.494 -8.390 3.238 1.00 96.50 111 PHE A C 1
ATOM 868 O O . PHE A 1 111 ? 0.481 -8.430 3.995 1.00 96.50 111 PHE A O 1
ATOM 875 N N . SER A 1 112 ? -1.473 -9.293 3.301 1.00 95.81 112 SER A N 1
ATOM 876 C CA . SER A 1 112 ? -1.493 -10.393 4.265 1.00 95.81 112 SER A CA 1
ATOM 877 C C . SER A 1 112 ? -0.299 -11.347 4.121 1.00 95.81 112 SER A C 1
ATOM 879 O O . SER A 1 112 ? 0.373 -11.387 3.091 1.00 95.81 112 SER A O 1
ATOM 881 N N . TYR A 1 113 ? -0.012 -12.125 5.165 1.00 95.00 113 TYR A N 1
ATOM 882 C CA . TYR A 1 113 ? 1.032 -13.163 5.146 1.00 95.00 113 TYR A CA 1
ATOM 883 C C . TYR A 1 113 ? 2.430 -12.635 4.779 1.00 95.00 113 TYR A C 1
ATOM 885 O O . TYR A 1 113 ? 3.181 -13.258 4.028 1.00 95.00 113 TYR A O 1
ATOM 893 N N . ASN A 1 114 ? 2.794 -11.483 5.336 1.00 95.50 114 ASN A N 1
ATOM 894 C CA . ASN A 1 114 ? 4.114 -10.879 5.198 1.00 95.50 114 ASN A CA 1
ATOM 895 C C . ASN A 1 114 ? 4.757 -10.673 6.585 1.00 95.50 114 ASN A C 1
ATOM 897 O O . ASN A 1 114 ? 4.331 -11.217 7.599 1.00 95.50 114 ASN A O 1
ATOM 901 N N . LYS A 1 115 ? 5.854 -9.927 6.642 1.00 95.62 115 LYS A N 1
ATOM 902 C CA . LYS A 1 115 ? 6.612 -9.583 7.854 1.00 95.62 115 LYS A CA 1
ATOM 903 C C . LYS A 1 115 ? 6.613 -8.067 8.089 1.00 95.62 115 LYS A C 1
ATOM 905 O O . LYS A 1 115 ? 7.545 -7.558 8.714 1.00 95.62 115 LYS A O 1
ATOM 910 N N . LEU A 1 116 ? 5.609 -7.348 7.578 1.00 95.19 116 LEU A N 1
ATOM 911 C CA . LEU A 1 116 ? 5.488 -5.896 7.727 1.00 95.19 116 LEU A CA 1
ATOM 912 C C . LEU A 1 116 ? 5.320 -5.526 9.202 1.00 95.19 116 LEU A C 1
ATOM 914 O O . LEU A 1 116 ? 4.667 -6.245 9.955 1.00 95.19 116 LEU A O 1
ATOM 918 N N . GLN A 1 117 ? 5.902 -4.405 9.605 1.00 95.06 117 GLN A N 1
ATOM 919 C CA . GLN A 1 117 ? 5.934 -3.916 10.982 1.00 95.06 117 GLN A CA 1
ATOM 920 C C . GLN A 1 117 ? 5.498 -2.447 11.065 1.00 95.06 117 GLN A C 1
ATOM 922 O O . GLN A 1 117 ? 5.323 -1.775 10.048 1.00 95.06 117 GLN A O 1
ATOM 927 N N . GLY A 1 118 ? 5.362 -1.941 12.292 1.00 93.75 118 GLY A N 1
ATOM 928 C CA . GLY A 1 118 ? 4.878 -0.586 12.562 1.00 93.75 118 GLY A CA 1
ATOM 929 C C . GLY A 1 118 ? 3.352 -0.501 12.551 1.00 93.75 118 GLY A C 1
ATOM 930 O O . GLY A 1 118 ? 2.668 -1.523 12.565 1.00 93.75 118 GLY A O 1
ATOM 931 N N . SER A 1 119 ? 2.823 0.721 12.532 1.00 92.75 119 SER A N 1
ATOM 932 C CA . SER A 1 119 ? 1.385 0.980 12.602 1.00 92.75 119 SER A CA 1
ATOM 933 C C . SER A 1 119 ? 0.758 1.322 11.256 1.00 92.75 119 SER A C 1
ATOM 935 O O . SER A 1 119 ? 1.422 1.789 10.322 1.00 92.75 119 SER A O 1
ATOM 937 N N . ILE A 1 120 ? -0.560 1.123 11.175 1.00 93.19 120 ILE A N 1
ATOM 938 C CA . ILE A 1 120 ? -1.374 1.592 10.054 1.00 93.19 120 ILE A CA 1
ATOM 939 C C . ILE A 1 120 ? -1.393 3.124 10.088 1.00 93.19 120 ILE A C 1
ATOM 941 O O . ILE A 1 120 ? -1.822 3.739 11.062 1.00 93.19 120 ILE A O 1
ATOM 945 N N . GLN A 1 121 ? -0.918 3.748 9.013 1.00 94.38 121 GLN A N 1
ATOM 946 C CA . GLN A 1 121 ? -0.861 5.203 8.900 1.00 94.38 121 GLN A CA 1
ATOM 947 C C . GLN A 1 121 ? -2.263 5.794 8.687 1.00 94.38 121 GLN A C 1
ATOM 949 O O . GLN A 1 121 ? -3.073 5.252 7.930 1.00 94.38 121 GLN A O 1
ATOM 954 N N . ARG A 1 122 ? -2.540 6.950 9.298 1.00 96.88 122 ARG A N 1
ATOM 955 C CA . ARG A 1 122 ? -3.823 7.669 9.166 1.00 96.88 122 ARG A CA 1
ATOM 956 C C . ARG A 1 122 ? -4.184 8.018 7.718 1.00 96.88 122 ARG A C 1
ATOM 958 O O . ARG A 1 122 ? -5.360 8.116 7.374 1.00 96.88 122 ARG A O 1
ATOM 965 N N . GLU A 1 123 ? -3.187 8.162 6.846 1.00 97.69 123 GLU A N 1
ATOM 966 C CA . GLU A 1 123 ? -3.343 8.450 5.420 1.00 97.69 123 GLU A CA 1
ATOM 967 C C . GLU A 1 123 ? -4.102 7.344 4.666 1.00 97.69 123 GLU A C 1
ATOM 969 O O . GLU A 1 123 ? -4.661 7.617 3.603 1.00 97.69 123 GLU A O 1
ATOM 974 N N . VAL A 1 124 ? -4.224 6.129 5.223 1.00 96.19 124 VAL A N 1
ATOM 975 C CA . VAL A 1 124 ? -5.136 5.095 4.698 1.00 96.19 124 VAL A CA 1
ATOM 976 C C . VAL A 1 124 ? -6.581 5.611 4.645 1.00 96.19 124 VAL A C 1
ATOM 978 O O . VAL A 1 124 ? -7.315 5.278 3.718 1.00 96.19 124 VAL A O 1
ATOM 981 N N . GLY A 1 125 ? -6.974 6.527 5.538 1.00 96.56 125 GLY A N 1
ATOM 982 C CA . GLY A 1 125 ? -8.275 7.202 5.502 1.00 96.56 125 GLY A CA 1
ATOM 983 C C . GLY A 1 125 ? -8.536 8.045 4.244 1.00 96.56 125 GLY A C 1
ATOM 984 O O . GLY A 1 125 ? -9.677 8.420 3.969 1.00 96.56 125 GLY A O 1
ATOM 985 N N . HIS A 1 126 ? -7.514 8.341 3.433 1.00 98.06 126 HIS A N 1
ATOM 986 C CA . HIS A 1 126 ? -7.694 8.991 2.131 1.00 98.06 126 HIS A CA 1
ATOM 987 C C . HIS A 1 126 ? -8.263 8.041 1.063 1.00 98.06 126 HIS A C 1
ATOM 989 O O . HIS A 1 126 ? -8.800 8.502 0.049 1.00 98.06 126 HIS A O 1
ATOM 995 N N . LEU A 1 127 ? -8.212 6.725 1.290 1.00 97.75 127 LEU A N 1
ATOM 996 C CA . LEU A 1 127 ? -8.681 5.692 0.368 1.00 97.75 127 LEU A CA 1
ATOM 997 C C . LEU A 1 127 ? -10.205 5.519 0.437 1.00 97.75 127 LEU A C 1
ATOM 999 O O . LEU A 1 127 ? -10.734 4.450 0.711 1.00 97.75 127 LEU A O 1
ATOM 1003 N N . ARG A 1 128 ? -10.959 6.577 0.124 1.00 97.31 128 ARG A N 1
ATOM 1004 C CA . ARG A 1 128 ? -12.434 6.607 0.250 1.00 97.31 128 ARG A CA 1
ATOM 1005 C C . ARG A 1 128 ? -13.181 5.552 -0.579 1.00 97.31 128 ARG A C 1
ATOM 1007 O O . ARG A 1 128 ? -14.376 5.339 -0.376 1.00 97.31 128 ARG A O 1
ATOM 1014 N N . ARG A 1 129 ? -12.506 4.928 -1.548 1.00 97.69 129 ARG A N 1
ATOM 1015 C CA . ARG A 1 129 ? -13.041 3.866 -2.415 1.00 97.69 129 ARG A CA 1
ATOM 1016 C C . ARG A 1 129 ? -12.694 2.456 -1.935 1.00 97.69 129 ARG A C 1
ATOM 1018 O O . ARG A 1 129 ? -13.151 1.507 -2.568 1.00 97.69 129 ARG A O 1
ATOM 1025 N N . LEU A 1 130 ? -11.915 2.330 -0.861 1.00 98.19 130 LEU A N 1
ATOM 1026 C CA . LEU A 1 130 ? -11.475 1.055 -0.312 1.00 98.19 130 LEU A CA 1
ATOM 1027 C C . LEU A 1 130 ? -12.686 0.239 0.145 1.00 98.19 130 LEU A C 1
ATOM 1029 O O . LEU A 1 130 ? -13.572 0.759 0.816 1.00 98.19 130 LEU A O 1
ATOM 1033 N N . VAL A 1 131 ? -12.712 -1.024 -0.262 1.00 98.19 131 VAL A N 1
ATOM 1034 C CA . VAL A 1 131 ? -13.742 -2.027 0.036 1.00 98.19 131 VAL A CA 1
ATOM 1035 C C . VAL A 1 131 ? -13.138 -3.176 0.835 1.00 98.19 131 VAL A C 1
ATOM 1037 O O . VAL A 1 131 ? -13.787 -3.701 1.738 1.00 98.19 131 VAL A O 1
ATOM 1040 N N . TYR A 1 132 ? -11.894 -3.535 0.528 1.00 97.69 132 TYR A N 1
ATOM 1041 C CA . TYR A 1 132 ? -11.182 -4.648 1.134 1.00 97.69 132 TYR A CA 1
ATOM 1042 C C . TYR A 1 132 ? -9.792 -4.203 1.589 1.00 97.69 132 TYR A C 1
ATOM 1044 O O . TYR A 1 132 ? -9.011 -3.695 0.781 1.00 97.69 132 TYR A O 1
ATOM 1052 N N . LEU A 1 133 ? -9.492 -4.413 2.870 1.00 96.56 133 LEU A N 1
ATOM 1053 C CA . LEU A 1 133 ? -8.165 -4.240 3.451 1.00 96.56 133 LEU A CA 1
ATOM 1054 C C . LEU A 1 133 ? -7.798 -5.485 4.262 1.00 96.56 133 LEU A C 1
ATOM 1056 O O . LEU A 1 133 ? -8.403 -5.747 5.304 1.00 96.56 133 LEU A O 1
ATOM 1060 N N . SER A 1 134 ? -6.801 -6.235 3.794 1.00 95.81 134 SER A N 1
ATOM 1061 C CA . SER A 1 134 ? -6.241 -7.373 4.524 1.00 95.81 134 SER A CA 1
ATOM 1062 C C . SER A 1 134 ? -4.781 -7.133 4.874 1.00 95.81 134 SER A C 1
ATOM 1064 O O . SER A 1 134 ? -3.937 -6.935 3.997 1.00 95.81 134 SER A O 1
ATOM 1066 N N . LEU A 1 135 ? -4.500 -7.140 6.175 1.00 94.75 135 LEU A N 1
ATOM 1067 C CA . LEU A 1 135 ? -3.173 -6.940 6.757 1.00 94.75 135 LEU A CA 1
ATOM 1068 C C . LEU A 1 135 ? -2.794 -8.080 7.718 1.00 94.75 135 LEU A C 1
ATOM 1070 O O . LEU A 1 135 ? -1.797 -7.992 8.440 1.00 94.75 135 LEU A O 1
ATOM 1074 N N . GLU A 1 136 ? -3.582 -9.154 7.735 1.00 92.25 136 GLU A N 1
ATOM 1075 C CA . GLU A 1 136 ? -3.403 -10.289 8.636 1.00 92.25 136 GLU A CA 1
ATOM 1076 C C . GLU A 1 136 ? -2.051 -10.987 8.465 1.00 92.25 136 GLU A C 1
ATOM 1078 O O . GLU A 1 136 ? -1.388 -10.887 7.434 1.00 92.25 136 GLU A O 1
ATOM 1083 N N . TYR A 1 137 ? -1.635 -11.715 9.501 1.00 93.69 137 TYR A N 1
ATOM 1084 C CA . TYR A 1 137 ? -0.357 -12.432 9.510 1.00 93.69 137 TYR A CA 1
ATOM 1085 C C . TYR A 1 137 ? 0.849 -11.542 9.155 1.00 93.69 137 TYR A C 1
ATOM 1087 O O . TYR A 1 137 ? 1.725 -11.963 8.413 1.00 93.69 137 TYR A O 1
ATOM 1095 N N . ASN A 1 138 ? 0.895 -10.333 9.725 1.00 94.50 138 ASN A N 1
ATOM 1096 C CA . ASN A 1 138 ? 2.062 -9.446 9.762 1.00 94.50 138 ASN A CA 1
ATOM 1097 C C . ASN A 1 138 ? 2.538 -9.209 11.214 1.00 94.50 138 ASN A C 1
ATOM 1099 O O . ASN A 1 138 ? 1.971 -9.756 12.167 1.00 94.50 138 ASN A O 1
ATOM 1103 N N . HIS A 1 139 ? 3.569 -8.376 11.386 1.00 94.25 139 HIS A N 1
ATOM 1104 C CA . HIS A 1 139 ? 4.079 -7.867 12.668 1.00 94.25 139 HIS A CA 1
ATOM 1105 C C . HIS A 1 139 ? 3.631 -6.417 12.945 1.00 94.25 139 HIS A C 1
ATOM 1107 O O . HIS A 1 139 ? 4.336 -5.665 13.624 1.00 94.25 139 HIS A O 1
ATOM 1113 N N . LEU A 1 140 ? 2.488 -6.002 12.387 1.00 92.69 140 LEU A N 1
ATOM 1114 C CA . LEU A 1 140 ? 1.927 -4.673 12.624 1.00 92.69 140 LEU A CA 1
ATOM 1115 C C . LEU A 1 140 ? 1.536 -4.500 14.100 1.00 92.69 140 LEU A C 1
ATOM 1117 O O . LEU A 1 140 ? 1.156 -5.458 14.776 1.00 92.69 140 LEU A O 1
ATOM 1121 N N . ASN A 1 141 ? 1.655 -3.273 14.598 1.00 89.44 141 ASN A N 1
ATOM 1122 C CA . ASN A 1 141 ? 1.363 -2.889 15.975 1.00 89.44 141 ASN A CA 1
ATOM 1123 C C . ASN A 1 141 ? 0.711 -1.495 16.040 1.00 89.44 141 ASN A C 1
ATOM 1125 O O . ASN A 1 141 ? 0.508 -0.839 15.022 1.00 89.44 141 ASN A O 1
ATOM 1129 N N . GLY A 1 142 ? 0.387 -1.028 17.246 1.00 88.25 142 GLY A N 1
ATOM 1130 C CA . GLY A 1 142 ? -0.320 0.241 17.444 1.00 88.25 142 GLY A CA 1
ATOM 1131 C C . GLY A 1 142 ? -1.837 0.090 17.339 1.00 88.25 142 GLY A C 1
ATOM 1132 O O . GLY A 1 142 ? -2.358 -1.016 17.429 1.00 88.25 142 GLY A O 1
ATOM 1133 N N . GLU A 1 143 ? -2.539 1.212 17.206 1.00 88.06 143 GLU A N 1
ATOM 1134 C CA . GLU A 1 143 ? -4.001 1.260 17.110 1.00 88.06 143 GLU A CA 1
ATOM 1135 C C . GLU A 1 143 ? -4.457 1.407 15.653 1.00 88.06 143 GLU A C 1
ATOM 1137 O O . GLU A 1 143 ? -3.734 1.946 14.811 1.00 88.06 143 GLU A O 1
ATOM 1142 N N . ILE A 1 144 ? -5.685 0.970 15.363 1.00 88.56 144 ILE A N 1
ATOM 1143 C CA . ILE A 1 144 ? -6.334 1.257 14.082 1.00 88.56 144 ILE A CA 1
ATOM 1144 C C . ILE A 1 144 ? -6.645 2.765 14.038 1.00 88.56 144 ILE A C 1
ATOM 1146 O O . ILE A 1 144 ? -7.374 3.248 14.909 1.00 88.56 144 ILE A O 1
ATOM 1150 N N . PRO A 1 145 ? -6.144 3.526 13.046 1.00 92.44 145 PRO A N 1
ATOM 1151 C CA . PRO A 1 145 ? -6.367 4.965 12.983 1.00 92.44 145 PRO A CA 1
ATOM 1152 C C . PRO A 1 145 ? -7.854 5.282 12.797 1.00 92.44 145 PRO A C 1
ATOM 1154 O O . PRO A 1 145 ? -8.525 4.695 11.942 1.00 92.44 145 PRO A O 1
ATOM 1157 N N . GLN A 1 146 ? -8.369 6.256 13.552 1.00 94.38 146 GLN A N 1
ATOM 1158 C CA . GLN A 1 146 ? -9.772 6.677 13.467 1.00 94.38 146 GLN A CA 1
ATOM 1159 C C . GLN A 1 146 ? -10.140 7.152 12.052 1.00 94.38 146 GLN A C 1
ATOM 1161 O O . GLN A 1 146 ? -11.284 7.005 11.618 1.00 94.38 146 GLN A O 1
ATOM 1166 N N . GLU A 1 147 ? -9.175 7.671 11.293 1.00 96.75 147 GLU A N 1
ATOM 1167 C CA . GLU A 1 147 ? -9.325 8.094 9.902 1.00 96.75 147 GLU A CA 1
ATOM 1168 C C . GLU A 1 147 ? -9.766 6.964 8.968 1.00 96.75 147 GLU A C 1
ATOM 1170 O O . GLU A 1 147 ? -10.310 7.254 7.903 1.00 96.75 147 GLU A O 1
ATOM 1175 N N . LEU A 1 148 ? -9.617 5.692 9.355 1.00 93.31 148 LEU A N 1
ATOM 1176 C CA . LEU A 1 148 ? -10.158 4.567 8.595 1.00 93.31 148 LEU A CA 1
ATOM 1177 C C . LEU A 1 148 ? -11.690 4.652 8.456 1.00 93.31 148 LEU A C 1
ATOM 1179 O O . LEU A 1 148 ? -12.238 4.185 7.461 1.00 93.31 148 LEU A O 1
ATOM 1183 N N . SER A 1 149 ? -12.374 5.356 9.368 1.00 92.88 149 SER A N 1
ATOM 1184 C CA . SER A 1 149 ? -13.802 5.694 9.247 1.00 92.88 149 SER A CA 1
ATOM 1185 C C . SER A 1 149 ? -14.145 6.527 8.000 1.00 92.88 149 SER A C 1
ATOM 1187 O O . SER A 1 149 ? -15.279 6.484 7.525 1.00 92.88 149 SER A O 1
ATOM 1189 N N . ASN A 1 150 ? -13.173 7.230 7.403 1.00 97.31 150 ASN A N 1
ATOM 1190 C CA . ASN A 1 150 ? -13.357 7.933 6.128 1.00 97.31 150 ASN A CA 1
ATOM 1191 C C . ASN A 1 150 ? -13.453 6.972 4.929 1.00 97.31 150 ASN A C 1
ATOM 1193 O O . ASN A 1 150 ? -13.934 7.364 3.858 1.00 97.31 150 ASN A O 1
ATOM 1197 N N . CYS A 1 151 ? -13.034 5.713 5.086 1.00 96.06 151 CYS A N 1
ATOM 1198 C CA . CYS A 1 151 ? -13.204 4.658 4.090 1.00 96.06 151 CYS A CA 1
ATOM 1199 C C . CYS A 1 151 ? -14.640 4.118 4.135 1.00 96.06 151 CYS A C 1
ATOM 1201 O O . CYS A 1 151 ? -14.879 2.956 4.430 1.00 96.06 151 CYS A O 1
ATOM 1203 N N . SER A 1 152 ? -15.612 4.976 3.820 1.00 92.88 152 SER A N 1
ATOM 1204 C CA . SER A 1 152 ? -17.055 4.679 3.920 1.00 92.88 152 SER A CA 1
ATOM 1205 C C . SER A 1 152 ? -17.550 3.458 3.127 1.00 92.88 152 SER A C 1
ATOM 1207 O O . SER A 1 152 ? -18.654 2.985 3.375 1.00 92.88 152 SER A O 1
ATOM 1209 N N . ASN A 1 153 ? -16.756 2.949 2.178 1.00 94.62 153 ASN A N 1
ATOM 1210 C CA . ASN A 1 153 ? -17.076 1.763 1.380 1.00 94.62 153 ASN A CA 1
ATOM 1211 C C . ASN A 1 153 ? -16.430 0.472 1.914 1.00 94.62 153 ASN A C 1
ATOM 1213 O O . ASN A 1 153 ? -16.614 -0.578 1.295 1.00 94.62 153 ASN A O 1
ATOM 1217 N N . LEU A 1 154 ? -15.665 0.543 3.010 1.00 94.88 154 LEU A N 1
ATOM 1218 C CA . LEU A 1 154 ? -14.916 -0.582 3.558 1.00 94.88 154 LEU A CA 1
ATOM 1219 C C . LEU A 1 154 ? -15.887 -1.633 4.103 1.00 94.88 154 LEU A C 1
ATOM 1221 O O . LEU A 1 154 ? -16.686 -1.355 4.992 1.00 94.88 154 LEU A O 1
ATOM 1225 N N . GLN A 1 155 ? -15.822 -2.837 3.542 1.00 92.56 155 GLN A N 1
ATOM 1226 C CA . GLN A 1 155 ? -16.677 -3.972 3.906 1.00 92.56 155 GLN A CA 1
ATOM 1227 C C . GLN A 1 155 ? -15.895 -5.065 4.627 1.00 92.56 155 GLN A C 1
ATOM 1229 O O . GLN A 1 155 ? -16.461 -5.797 5.433 1.00 92.56 155 GLN A O 1
ATOM 1234 N N . TYR A 1 156 ? -14.598 -5.172 4.340 1.00 88.44 156 TYR A N 1
ATOM 1235 C CA . TYR A 1 156 ? -13.709 -6.132 4.970 1.00 88.44 156 TYR A CA 1
ATOM 1236 C C . TYR A 1 156 ? -12.457 -5.429 5.482 1.00 88.44 156 TYR A C 1
ATOM 1238 O O . TYR A 1 156 ? -11.736 -4.787 4.714 1.00 88.44 156 TYR A O 1
ATOM 1246 N N . LEU A 1 157 ? -12.213 -5.583 6.779 1.00 87.06 157 LEU A N 1
ATOM 1247 C CA . LEU A 1 157 ? -11.011 -5.154 7.474 1.00 87.06 157 LEU A CA 1
ATOM 1248 C C . LEU A 1 157 ? -10.525 -6.334 8.311 1.00 87.06 157 LEU A C 1
ATOM 1250 O O . LEU A 1 157 ? -11.152 -6.660 9.317 1.00 87.06 157 LEU A O 1
ATOM 1254 N N . ASN A 1 158 ? -9.432 -6.969 7.895 1.00 78.19 158 ASN A N 1
ATOM 1255 C CA . ASN A 1 158 ? -8.754 -7.955 8.728 1.00 78.19 158 ASN A CA 1
ATOM 1256 C C . ASN A 1 158 ? -7.416 -7.388 9.182 1.00 78.19 158 ASN A C 1
ATOM 1258 O O . ASN A 1 158 ? -6.446 -7.305 8.423 1.00 78.19 158 ASN A O 1
ATOM 1262 N N . ASP A 1 159 ? -7.417 -6.970 10.438 1.00 67.19 159 ASP A N 1
ATOM 1263 C CA . ASP A 1 159 ? -6.232 -6.653 11.202 1.00 67.19 159 ASP A CA 1
ATOM 1264 C C . ASP A 1 159 ? -6.181 -7.625 12.384 1.00 67.19 159 ASP A C 1
ATOM 1266 O O . ASP A 1 159 ? -7.175 -7.850 13.082 1.00 67.19 159 ASP A O 1
ATOM 1270 N N . LYS A 1 160 ? -4.997 -8.185 12.628 1.00 58.72 160 LYS A N 1
ATOM 1271 C CA . LYS A 1 160 ? -4.702 -9.047 13.774 1.00 58.72 160 LYS A CA 1
ATOM 1272 C C . LYS A 1 160 ? -5.001 -8.345 15.114 1.00 58.72 160 LYS A C 1
ATOM 1274 O O . LYS A 1 160 ? -5.145 -9.024 16.128 1.00 58.72 160 LYS A O 1
ATOM 1279 N N . LEU A 1 161 ? -5.133 -7.013 15.126 1.00 53.78 161 LEU A N 1
ATOM 1280 C CA . LEU A 1 161 ? -5.520 -6.214 16.295 1.00 53.78 161 LEU A CA 1
ATOM 1281 C C . LEU A 1 161 ? -6.913 -6.535 16.863 1.00 53.78 161 LEU A C 1
ATOM 1283 O O . LEU A 1 161 ? -7.149 -6.261 18.040 1.00 53.78 161 LEU A O 1
ATOM 1287 N N . PHE A 1 162 ? -7.813 -7.176 16.107 1.00 48.06 162 PHE A N 1
ATOM 1288 C CA . PHE A 1 162 ? -9.121 -7.579 16.647 1.00 48.06 162 PHE A CA 1
ATOM 1289 C C . PHE A 1 162 ? -9.041 -8.648 17.752 1.00 48.06 162 PHE A C 1
ATOM 1291 O O . PHE A 1 162 ? -10.006 -8.818 18.492 1.00 48.06 162 PHE A O 1
ATOM 1298 N N . TYR A 1 163 ? -7.896 -9.316 17.929 1.00 44.88 163 TYR A N 1
ATOM 1299 C CA . TYR A 1 163 ? -7.708 -10.314 18.990 1.00 44.88 163 TYR A CA 1
ATOM 1300 C C . TYR A 1 163 ? -7.267 -9.732 20.347 1.00 44.88 163 TYR A C 1
ATOM 1302 O O . TYR A 1 163 ? -7.046 -10.502 21.277 1.00 44.88 163 TYR A O 1
ATOM 1310 N N . LEU A 1 164 ? -7.120 -8.406 20.489 1.00 41.34 164 LEU A N 1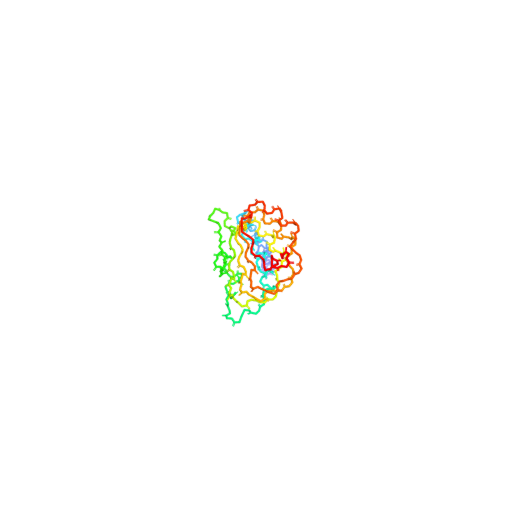
ATOM 1311 C CA . LEU A 1 164 ? -6.702 -7.767 21.752 1.00 41.34 164 LEU A CA 1
ATOM 1312 C C . LEU A 1 164 ? -7.826 -7.015 22.491 1.00 41.34 164 LEU A C 1
ATOM 1314 O O . LEU A 1 164 ? -7.550 -6.385 23.510 1.00 41.34 164 LEU A O 1
ATOM 1318 N N . ILE A 1 165 ? -9.080 -7.076 22.019 1.00 38.97 165 ILE A N 1
ATOM 1319 C CA . ILE A 1 165 ? -10.221 -6.376 22.654 1.00 38.97 165 ILE A CA 1
ATOM 1320 C C . ILE A 1 165 ? -11.455 -7.279 22.866 1.00 38.97 165 ILE A C 1
ATOM 1322 O O . ILE A 1 165 ? -12.584 -6.798 22.954 1.00 38.97 165 ILE A O 1
ATOM 1326 N N . THR A 1 166 ? -11.253 -8.590 22.985 1.00 37.88 166 THR A N 1
ATOM 1327 C CA . THR A 1 166 ? -12.255 -9.542 23.503 1.00 37.88 166 THR A CA 1
ATOM 1328 C C . THR A 1 166 ? -11.639 -10.361 24.615 1.00 37.88 166 THR A C 1
ATOM 1330 O O . THR A 1 166 ? -12.316 -10.557 25.645 1.00 37.88 166 THR A O 1
#

Sequence (166 aa):
MEIFSLKNQWINLLFIIIFTLLSISSKPATLALRSNENDMLALLPLKDQLVGDSHGDLTSWDASFHCCQWQGVQCGRRHQRVVSLNMSGLSLAGFISPVIGNLTFLREVDFSYNKLQGSIQREVGHLRRLVYLSLEYNHLNGEIPQELSNCSNLQYLNDKLFYLIT